Protein 4UMI (pdb70)

Nearest PDB structures (foldseek):
  4umi-assembly1_A  TM=1.009E+00  e=4.472E-21  Snake adenovirus 1
  4d0v-assembly2_D  TM=9.659E-01  e=1.041E-19  Snake adenovirus 1
  4d0u-assembly1_A  TM=9.902E-01  e=1.435E-18  Snake adenovirus 1
  4d1g-assembly4_C  TM=1.005E+00  e=5.328E-18  Snake adenovirus 1

Organism: Snake adenovirus serotype 1 (NCBI:txid189830)

Sequence (114 aa):
PLPSPPSKTSLDIAEELQNDKGVSFAFQAREEELGAFTKRTLFAYSGDGLTGPFKAPASAELSSSFLTAHPKGRWLIAFPLGTGIVSVVDEGILTLEISRSLPEVGSGSSFYLTEK

InterPro domains:
  IPR000931 Adenovirus fibre protein [PR00307] (8-18)
  IPR000931 Adenovirus fibre protein [PR00307] (20-32)
  IPR000931 Adenovirus fibre protein [PR00307] (136-150)
  IPR000931 Adenovirus fibre protein [PR00307] (186-196)
  IPR009013 Attachment protein shaft domain superfamily [SSF51225] (42-122)
  IPR054026 Atadenovirus fibre, head domain [PF22183] (243-339)

Structure (mmCIF, N/CA/C/O backbone):
data_4UMI
#
_entry.id   4UMI
#
_cell.length_a   121.520
_cell.length_b   121.520
_cell.length_c   121.520
_cell.angle_alpha   90.00
_cell.angle_beta   90.00
_cell.angle_gamma   90.00
#
_symmetry.space_group_name_H-M   'F 2 3'
#
loop_
_entity.id
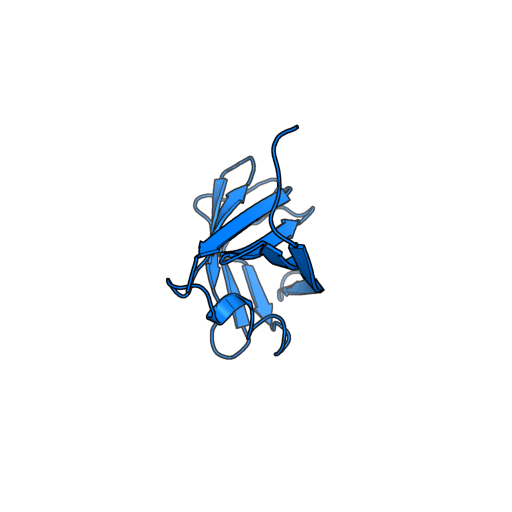_entity.type
_entity.pdbx_description
1 polymer 'FIBER PROTEIN'
2 water water
#
loop_
_atom_site.group_PDB
_atom_site.id
_atom_site.type_symbol
_atom_site.label_atom_id
_atom_site.label_alt_id
_atom_site.label_comp_id
_atom_site.label_asym_id
_atom_site.label_entity_id
_atom_site.label_seq_id
_atom_site.pdbx_PDB_ins_code
_atom_site.Cartn_x
_atom_site.Cartn_y
_atom_site.Cartn_z
_atom_site.occupancy
_atom_site.B_iso_or_equiv
_atom_site.auth_seq_id
_atom_site.auth_comp_id
_atom_site.auth_asym_id
_atom_site.auth_atom_id
_atom_site.pdbx_PDB_model_num
ATOM 1 N N . PRO A 1 95 ? -12.892 70.062 -14.629 1.00 50.07 232 PRO A N 1
ATOM 2 C CA . PRO A 1 95 ? -14.052 70.915 -14.885 1.00 51.14 232 PRO A CA 1
ATOM 3 C C . PRO A 1 95 ? -15.409 70.339 -14.427 1.00 47.26 232 PRO A C 1
ATOM 4 O O . PRO A 1 95 ? -16.311 71.111 -14.080 1.00 50.53 232 PRO A O 1
ATOM 8 N N . LEU A 1 96 ? -15.561 69.012 -14.451 1.00 41.10 233 LEU A N 1
ATOM 9 C CA . LEU A 1 96 ? -16.686 68.330 -13.806 1.00 32.93 233 LEU A CA 1
ATOM 10 C C . LEU A 1 96 ? -16.217 67.833 -12.440 1.00 28.08 233 LEU A C 1
ATOM 11 O O . LEU A 1 96 ? -15.252 67.075 -12.354 1.00 31.14 233 LEU A O 1
ATOM 16 N N . PRO A 1 97 ? -16.908 68.250 -11.370 1.00 27.41 234 PRO A N 1
ATOM 17 C CA . PRO A 1 97 ? -16.520 67.911 -10.010 1.00 23.57 234 PRO A CA 1
ATOM 18 C C . PRO A 1 97 ? -16.939 66.502 -9.581 1.00 20.90 234 PRO A C 1
ATOM 19 O O . PRO A 1 97 ? -17.934 65.940 -10.099 1.00 23.37 234 PRO A O 1
ATOM 23 N N . SER A 1 98 ? -16.193 65.950 -8.618 1.00 19.67 235 SER A N 1
ATOM 24 C CA . SER A 1 98 ? -16.481 64.648 -8.046 1.00 18.65 235 SER A CA 1
ATOM 25 C C . SER A 1 98 ? -16.635 64.769 -6.549 1.00 19.66 235 SER A C 1
ATOM 26 O O . SER A 1 98 ? -15.953 65.554 -5.897 1.00 19.31 235 SER A O 1
ATOM 29 N N . PRO A 1 99 ? -17.489 63.928 -5.966 1.00 18.24 236 PRO A N 1
ATOM 30 C CA . PRO A 1 99 ? -17.501 63.777 -4.520 1.00 18.98 236 PRO A CA 1
ATOM 31 C C . PRO A 1 99 ? -16.252 63.036 -4.067 1.00 18.82 236 PRO A C 1
ATOM 32 O O . PRO A 1 99 ? -15.495 62.478 -4.880 1.00 18.70 236 PRO A O 1
ATOM 36 N N . PRO A 1 100 ? -16.001 62.995 -2.753 1.00 17.85 237 PRO A N 1
ATOM 37 C CA . PRO A 1 100 ? -14.869 62.228 -2.289 1.00 18.41 237 PRO A CA 1
ATOM 38 C C . PRO A 1 100 ? -15.122 60.726 -2.500 1.00 17.19 237 PRO A C 1
ATOM 39 O O . PRO A 1 100 ? -16.287 60.273 -2.500 1.00 17.05 237 PRO A O 1
ATOM 43 N N . SER A 1 101 ? -14.063 59.926 -2.635 1.00 16.93 238 SER A N 1
ATOM 44 C CA . SER A 1 101 ? -14.197 58.485 -2.820 1.00 17.36 238 SER A CA 1
ATOM 45 C C . SER A 1 101 ? -13.063 57.777 -2.117 1.00 17.48 238 SER A C 1
ATOM 46 O O . SER A 1 101 ? -11.991 58.361 -1.913 1.00 18.87 238 SER A O 1
ATOM 49 N N . LYS A 1 102 ? -13.281 56.511 -1.787 1.00 16.55 239 LYS A N 1
ATOM 50 C CA . LYS A 1 102 ? -12.217 55.675 -1.296 1.00 17.40 239 LYS A CA 1
ATOM 51 C C . LYS A 1 102 ? -12.578 54.231 -1.526 1.00 18.37 239 LYS A C 1
ATOM 52 O O . LYS A 1 102 ? -13.759 53.877 -1.710 1.00 16.99 239 LYS A O 1
ATOM 58 N N . THR A 1 103 ? -11.567 53.375 -1.510 1.00 18.52 240 THR A N 1
ATOM 59 C CA . THR A 1 103 ? -11.753 51.923 -1.463 1.00 17.32 240 THR A CA 1
ATOM 60 C C . THR A 1 103 ? -11.745 51.466 -0.026 1.00 18.57 240 THR A C 1
ATOM 61 O O . THR A 1 103 ? -10.743 51.659 0.664 1.00 21.99 240 THR A O 1
ATOM 65 N N . SER A 1 104 ? -12.875 50.964 0.465 1.00 18.40 241 SER A N 1
ATOM 66 C CA . SER A 1 104 ? -13.038 50.607 1.863 1.00 19.18 241 SER A CA 1
ATOM 67 C C . SER A 1 104 ? -12.819 49.122 2.129 1.00 19.65 241 SER A C 1
ATOM 68 O O . SER A 1 104 ? -12.653 48.714 3.267 1.00 20.88 241 SER A O 1
ATOM 71 N N . LEU A 1 105 ? -12.763 48.308 1.075 1.00 18.92 242 LEU A N 1
ATOM 72 C CA . LEU A 1 105 ? -12.476 46.874 1.181 1.00 18.45 242 LEU A CA 1
ATOM 73 C C . LEU A 1 105 ? -11.874 46.396 -0.125 1.00 17.57 242 LEU A C 1
ATOM 74 O O . LEU A 1 105 ? -12.367 46.731 -1.177 1.00 16.74 242 LEU A O 1
ATOM 79 N N . ASP A 1 106 ? -10.837 45.566 -0.041 1.00 17.65 243 ASP A N 1
ATOM 80 C CA . ASP A 1 106 ? -10.328 44.882 -1.217 1.00 16.52 243 ASP A CA 1
ATOM 81 C C . ASP A 1 106 ? -9.626 43.623 -0.777 1.00 17.17 243 ASP A C 1
ATOM 82 O O . ASP A 1 106 ? -8.541 43.712 -0.219 1.00 19.76 243 ASP A O 1
ATOM 87 N N . ILE A 1 107 ? -10.291 42.469 -0.950 1.00 16.06 244 ILE A N 1
ATOM 88 C CA . ILE A 1 107 ? -9.782 41.183 -0.474 1.00 16.12 244 ILE A CA 1
ATOM 89 C C . ILE A 1 107 ? -9.893 40.151 -1.596 1.00 16.44 244 ILE A C 1
ATOM 90 O O . ILE A 1 107 ? -10.696 40.291 -2.498 1.00 15.31 244 ILE A O 1
ATOM 95 N N . ALA A 1 108 ? -9.112 39.098 -1.542 1.00 17.05 245 ALA A N 1
ATOM 96 C CA . ALA A 1 108 ? -9.175 38.011 -2.482 1.00 16.25 245 ALA A CA 1
ATOM 97 C C . ALA A 1 108 ? -8.972 36.704 -1.776 1.00 16.65 245 ALA A C 1
ATOM 98 O O . ALA A 1 108 ? -8.320 36.641 -0.725 1.00 18.29 245 ALA A O 1
ATOM 100 N N . GLU A 1 109 ? -9.497 35.627 -2.361 1.00 16.70 246 GLU A N 1
ATOM 101 C CA . GLU A 1 109 ? -9.475 34.318 -1.711 1.00 17.54 246 GLU A CA 1
ATOM 102 C C . GLU A 1 109 ? -9.543 33.248 -2.794 1.00 16.12 246 GLU A C 1
ATOM 103 O O . GLU A 1 109 ? -10.255 33.420 -3.792 1.00 16.79 246 GLU A O 1
ATOM 109 N N . GLU A 1 110 ? -8.879 32.123 -2.576 1.00 16.47 247 GLU A N 1
ATOM 110 C CA . GLU A 1 110 ? -8.905 30.989 -3.482 1.00 16.56 247 GLU A CA 1
ATOM 111 C C . GLU A 1 110 ? -9.773 29.914 -2.859 1.00 17.07 247 GLU A C 1
ATOM 112 O O . GLU A 1 110 ? -9.597 29.599 -1.683 1.00 20.76 247 GLU A O 1
ATOM 118 N N . LEU A 1 111 ? -10.723 29.396 -3.633 1.00 16.57 248 LEU A N 1
ATOM 119 C CA . LEU A 1 111 ? -11.621 28.317 -3.214 1.00 18.17 248 LEU A CA 1
ATOM 120 C C . LEU A 1 111 ? -11.418 27.111 -4.107 1.00 17.39 248 LEU A C 1
ATOM 121 O O . LEU A 1 111 ? -11.122 27.231 -5.279 1.00 18.05 248 LEU A O 1
ATOM 126 N N . GLN A 1 112 ? -11.570 25.931 -3.524 1.00 20.45 249 GLN A N 1
ATOM 127 C CA . GLN A 1 112 ? -11.396 24.718 -4.286 1.00 21.08 249 GLN A CA 1
ATOM 128 C C . GLN A 1 112 ? -12.469 23.725 -3.860 1.00 21.25 249 GLN A C 1
ATOM 129 O O . GLN A 1 112 ? -12.800 23.606 -2.669 1.00 23.86 249 GLN A O 1
ATOM 135 N N . ASN A 1 113 ? -13.057 23.042 -4.836 1.00 22.47 250 ASN A N 1
ATOM 136 C CA . ASN A 1 113 ? -14.093 22.043 -4.529 1.00 27.07 250 ASN A CA 1
ATOM 137 C C . ASN A 1 113 ? -13.450 20.675 -4.354 1.00 27.28 250 ASN A C 1
ATOM 138 O O . ASN A 1 113 ? -12.229 20.517 -4.459 1.00 27.42 250 ASN A O 1
ATOM 143 N N . ASP A 1 114 ? -14.288 19.682 -4.074 1.00 29.38 251 ASP A N 1
ATOM 144 C CA . ASP A 1 114 ? -13.766 18.341 -3.817 1.00 38.00 251 ASP A CA 1
ATOM 145 C C . ASP A 1 114 ? -13.125 17.690 -5.053 1.00 36.09 251 ASP A C 1
ATOM 146 O O . ASP A 1 114 ? -12.367 16.715 -4.916 1.00 52.44 251 ASP A O 1
ATOM 151 N N . LYS A 1 115 ? -13.471 18.170 -6.244 1.00 32.35 252 LYS A N 1
ATOM 152 C CA . LYS A 1 115 ? -12.936 17.629 -7.497 1.00 33.15 252 LYS A CA 1
ATOM 153 C C . LYS A 1 115 ? -11.683 18.323 -8.033 1.00 35.41 252 LYS A C 1
ATOM 154 O O . LYS A 1 115 ? -11.210 17.978 -9.120 1.00 39.83 252 LYS A O 1
ATOM 160 N N . GLY A 1 116 ? -11.158 19.308 -7.302 1.00 30.56 253 GLY A N 1
ATOM 161 C CA . GLY A 1 116 ? -9.929 19.981 -7.705 1.00 32.97 253 GLY A CA 1
ATOM 162 C C . GLY A 1 116 ? -10.106 21.205 -8.586 1.00 27.48 253 GLY A C 1
ATOM 163 O O . GLY A 1 116 ? -9.113 21.807 -9.012 1.00 32.68 253 GLY A O 1
ATOM 164 N N . VAL A 1 117 ? -11.345 21.583 -8.878 1.00 22.28 254 VAL A N 1
ATOM 165 C CA . VAL A 1 117 ? -11.584 22.859 -9.574 1.00 19.95 254 VAL A CA 1
ATOM 166 C C . VAL A 1 117 ?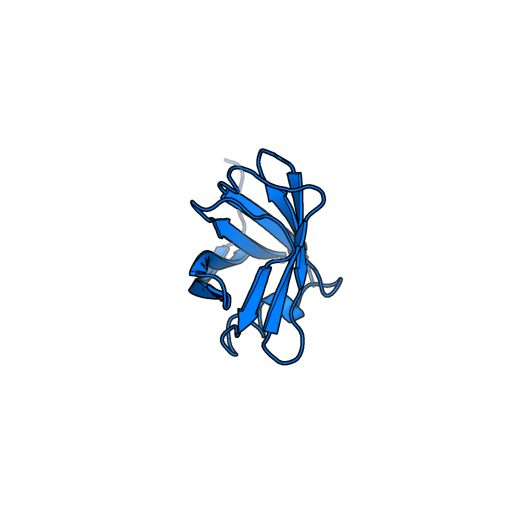 -11.282 23.969 -8.595 1.00 18.15 254 VAL A C 1
ATOM 167 O O . VAL A 1 117 ? -11.670 23.879 -7.452 1.00 18.92 254 VAL A O 1
ATOM 171 N N . SER A 1 118 ? -10.645 25.028 -9.068 1.00 17.80 255 SER A N 1
ATOM 172 C CA . SER A 1 118 ? -10.302 26.146 -8.222 1.00 18.19 255 SER A CA 1
ATOM 173 C C . SER A 1 118 ? -10.753 27.456 -8.826 1.00 17.90 255 SER A C 1
ATOM 174 O O . SER A 1 118 ? -10.657 27.643 -10.048 1.00 18.50 255 SER A O 1
ATOM 179 N N . PHE A 1 119 ? -11.252 28.324 -7.956 1.00 15.67 256 PHE A N 1
ATOM 180 C CA . PHE A 1 119 ? -11.646 29.682 -8.287 1.00 14.71 256 PHE A CA 1
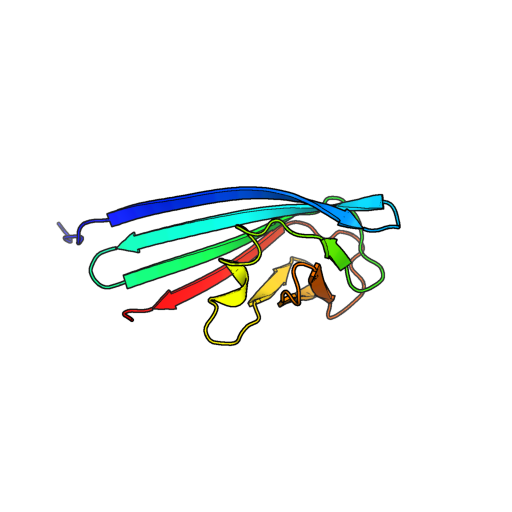ATOM 181 C C . PHE A 1 119 ? -10.877 30.679 -7.448 1.00 15.09 256 PHE A C 1
ATOM 182 O O . PHE A 1 119 ? -10.581 30.399 -6.295 1.00 16.86 256 PHE A O 1
ATOM 190 N N . ALA A 1 120 ? -10.600 31.856 -8.002 1.00 14.33 257 ALA A N 1
ATOM 191 C CA . ALA A 1 120 ? -10.205 33.003 -7.217 1.00 13.62 257 ALA A CA 1
ATOM 192 C C . ALA A 1 120 ? -11.325 33.994 -7.271 1.00 12.97 257 ALA A C 1
ATOM 193 O O . ALA A 1 120 ? -11.899 34.283 -8.340 1.00 14.29 257 ALA A O 1
ATOM 195 N N . PHE A 1 121 ? -11.683 34.499 -6.105 1.00 13.42 258 PHE A N 1
ATOM 196 C CA . PHE A 1 121 ? -12.682 35.542 -5.952 1.00 14.22 258 PHE A CA 1
ATOM 197 C C . PHE A 1 121 ? -12.006 36.781 -5.358 1.00 13.88 258 PHE A C 1
ATOM 198 O O . PHE A 1 121 ? -11.174 36.662 -4.466 1.00 16.32 258 PHE A O 1
ATOM 206 N N . GLN A 1 122 ? -12.413 37.960 -5.798 1.00 13.71 259 GLN A N 1
ATOM 207 C CA . GLN A 1 122 ? -12.016 39.231 -5.212 1.00 12.93 259 GLN A CA 1
ATOM 208 C C . GLN A 1 122 ? -13.265 39.985 -4.836 1.00 12.62 259 GLN A C 1
ATOM 209 O O . GLN A 1 122 ? -14.204 40.088 -5.632 1.00 13.60 259 GLN A O 1
ATOM 215 N N . ALA A 1 123 ? -13.269 40.545 -3.630 1.00 13.03 260 ALA A N 1
ATOM 216 C CA . ALA A 1 123 ? -14.378 41.343 -3.144 1.00 13.39 260 ALA A CA 1
ATOM 217 C C . ALA A 1 123 ? -13.885 42.763 -2.884 1.00 13.11 260 ALA A C 1
ATOM 218 O O . ALA A 1 123 ? -12.946 42.962 -2.114 1.00 14.93 260 ALA A O 1
ATOM 220 N N . ARG A 1 124 ? -14.517 43.735 -3.524 1.00 13.63 261 ARG A N 1
ATOM 221 C CA . ARG A 1 124 ? -14.112 45.122 -3.446 1.00 14.92 261 ARG A CA 1
ATOM 222 C C . ARG A 1 124 ? -15.287 45.984 -3.051 1.00 15.02 261 ARG A C 1
ATOM 223 O O . ARG A 1 124 ? -16.389 45.764 -3.522 1.00 16.66 261 ARG A O 1
ATOM 231 N N . GLU A 1 125 ? -15.057 46.960 -2.168 1.00 15.60 262 GLU A N 1
ATOM 232 C CA . GLU A 1 125 ? -16.050 47.974 -1.855 1.00 15.77 262 GLU A CA 1
ATOM 233 C C . GLU A 1 125 ? -15.439 49.334 -2.134 1.00 16.00 262 GLU A C 1
ATOM 234 O O . GLU A 1 125 ? -14.347 49.675 -1.661 1.00 17.59 262 GLU A O 1
ATOM 240 N N . GLU A 1 126 ? -16.183 50.137 -2.904 1.00 15.85 263 GLU A N 1
ATOM 241 C CA . GLU A 1 126 ? -15.832 51.545 -3.159 1.00 16.85 263 GLU A CA 1
ATOM 242 C C . GLU A 1 126 ? -16.933 52.393 -2.534 1.00 16.46 263 GLU A C 1
ATOM 243 O O . GLU A 1 126 ? -18.114 52.046 -2.625 1.00 17.99 263 GLU A O 1
ATOM 249 N N . GLU A 1 127 ? -16.571 53.500 -1.914 1.00 16.02 264 GLU A N 1
ATOM 250 C CA . GLU A 1 127 ? -17.530 54.472 -1.468 1.00 16.50 264 GLU A CA 1
ATOM 251 C C . GLU A 1 127 ? -17.291 55.723 -2.268 1.00 17.44 264 GLU A C 1
ATOM 252 O O . GLU A 1 127 ? -16.150 56.157 -2.416 1.00 17.86 264 GLU A O 1
ATOM 258 N N . LEU A 1 128 ? -18.341 56.353 -2.776 1.00 16.12 265 LEU A N 1
ATOM 259 C CA . LEU A 1 128 ? -18.167 57.610 -3.540 1.00 16.54 265 LEU A CA 1
ATOM 260 C C . LEU A 1 128 ? -19.366 58.467 -3.216 1.00 16.88 265 LEU A C 1
ATOM 261 O O . LEU A 1 128 ? -20.527 58.110 -3.533 1.00 16.43 265 LEU A O 1
ATOM 266 N N . GLY A 1 129 ? -19.132 59.595 -2.569 1.00 17.05 266 GLY A N 1
ATOM 267 C CA . GLY A 1 129 ? -20.240 60.421 -2.165 1.00 17.10 266 GLY A CA 1
ATOM 268 C C . GLY A 1 129 ? -21.221 59.660 -1.317 1.00 17.27 266 GLY A C 1
ATOM 269 O O . GLY A 1 129 ? -20.837 59.026 -0.334 1.00 17.33 266 GLY A O 1
ATOM 270 N N . ALA A 1 130 ? -22.488 59.742 -1.695 1.00 17.23 267 ALA A N 1
ATOM 271 C CA . ALA A 1 130 ? -23.563 59.054 -1.015 1.00 17.48 267 ALA A CA 1
ATOM 272 C C . ALA A 1 130 ? -23.588 57.538 -1.285 1.00 16.87 267 ALA A C 1
ATOM 273 O O . ALA A 1 130 ? -24.361 56.821 -0.645 1.00 19.23 267 ALA A O 1
ATOM 275 N N . PHE A 1 131 ? -22.833 57.061 -2.266 1.00 15.93 268 PHE A N 1
ATOM 276 C CA . PHE A 1 131 ? -22.985 55.718 -2.808 1.00 15.27 268 PHE A CA 1
ATOM 277 C C . PHE A 1 131 ? -21.949 54.758 -2.298 1.00 16.14 268 PHE A C 1
ATOM 278 O O . PHE A 1 131 ? -20.795 55.119 -2.036 1.00 16.31 268 PHE A O 1
ATOM 286 N N . THR A 1 132 ? -22.355 53.490 -2.274 1.00 16.05 269 THR A N 1
ATOM 287 C CA . THR A 1 132 ? -21.442 52.391 -2.060 1.00 16.10 269 THR A CA 1
ATOM 288 C C . THR A 1 132 ? -21.592 51.420 -3.203 1.00 15.31 269 THR A C 1
ATOM 289 O O . THR A 1 132 ? -22.708 51.085 -3.627 1.00 16.02 269 THR A O 1
ATOM 293 N N . LYS A 1 133 ? -20.466 50.957 -3.740 1.00 14.37 270 LYS A N 1
ATOM 294 C CA . LYS A 1 133 ? -20.437 49.948 -4.791 1.00 13.57 270 LYS A CA 1
ATOM 295 C C . LYS A 1 133 ? -19.699 48.741 -4.246 1.00 13.26 270 LYS A C 1
ATOM 296 O O . LYS A 1 133 ? -18.580 48.861 -3.767 1.00 16.32 270 LYS A O 1
ATOM 302 N N . ARG A 1 134 ? -20.301 47.573 -4.310 1.00 12.63 271 ARG A N 1
ATOM 303 C CA . ARG A 1 134 ? -19.664 46.318 -3.922 1.00 12.82 271 ARG A CA 1
ATOM 304 C C . ARG A 1 134 ? -19.544 45.446 -5.154 1.00 12.62 271 ARG A C 1
ATOM 305 O O . ARG A 1 134 ? -20.559 45.168 -5.799 1.00 13.15 271 ARG A O 1
ATOM 313 N N . THR A 1 135 ? -18.329 45.055 -5.485 1.00 12.26 272 THR A N 1
ATOM 314 C CA . THR A 1 135 ? -18.045 44.245 -6.671 1.00 11.78 272 THR A CA 1
ATOM 315 C C . THR A 1 135 ? -17.413 42.915 -6.301 1.00 11.64 272 THR A C 1
ATOM 316 O O . THR A 1 135 ? -16.452 42.862 -5.531 1.00 12.72 272 THR A O 1
ATOM 320 N N . LEU A 1 136 ? -17.974 41.849 -6.865 1.00 12.39 273 LEU A N 1
ATOM 321 C CA . LEU A 1 136 ? -17.397 40.518 -6.810 1.00 11.75 273 LEU A CA 1
ATOM 322 C C . LEU A 1 136 ? -16.725 40.208 -8.162 1.00 11.64 273 LEU A C 1
ATOM 323 O O . LEU A 1 136 ? -17.412 40.254 -9.181 1.00 13.04 273 LEU A O 1
ATOM 328 N N . PHE A 1 137 ? -15.451 39.875 -8.151 1.00 11.74 274 PHE A N 1
ATOM 329 C CA . PHE A 1 137 ? -14.733 39.430 -9.313 1.00 11.68 274 PHE A CA 1
ATOM 330 C C . PHE A 1 137 ? -14.484 37.936 -9.137 1.00 12.33 274 PHE A C 1
ATOM 331 O O . PHE A 1 137 ? -14.175 37.474 -8.046 1.00 13.15 274 PHE A O 1
ATOM 339 N N . ALA A 1 138 ? -14.665 37.193 -10.228 1.00 11.38 275 ALA A N 1
ATOM 340 C CA . ALA A 1 138 ? -14.459 35.745 -10.182 1.00 11.84 275 ALA A CA 1
ATOM 341 C C . ALA A 1 138 ? -13.631 35.279 -11.375 1.00 11.82 275 ALA A C 1
ATOM 342 O O . ALA A 1 138 ? -13.862 35.743 -12.495 1.00 11.86 275 ALA A O 1
ATOM 344 N N . TYR A 1 139 ? -12.707 34.357 -11.145 1.00 12.62 276 TYR A N 1
ATOM 345 C CA . TYR A 1 139 ? -11.886 33.795 -12.215 1.00 12.68 276 TYR A CA 1
ATOM 346 C C . TYR A 1 139 ? -11.616 32.331 -11.959 1.00 12.96 276 TYR A C 1
ATOM 347 O O . TYR A 1 139 ? -11.334 31.934 -10.830 1.00 13.39 276 TYR A O 1
ATOM 356 N N . SER A 1 140 ? -11.714 31.503 -13.008 1.00 12.30 277 SER A N 1
ATOM 357 C CA . SER A 1 140 ? -11.141 30.169 -12.926 1.00 13.39 277 SER A CA 1
ATOM 358 C C . SER A 1 140 ? -10.520 29.844 -14.284 1.00 14.42 277 SER A C 1
ATOM 359 O O . SER A 1 140 ? -11.133 30.113 -15.301 1.00 16.59 277 SER A O 1
ATOM 362 N N . GLY A 1 141 ? -9.407 29.125 -14.259 1.00 17.29 278 GLY A N 1
ATOM 363 C CA . GLY A 1 141 ? -8.831 28.596 -15.484 1.00 21.15 278 GLY A CA 1
ATOM 364 C C . GLY A 1 141 ? -9.511 27.301 -15.921 1.00 22.04 278 GLY A C 1
ATOM 365 O O . GLY A 1 141 ? -9.295 26.813 -17.023 1.00 28.13 278 GLY A O 1
ATOM 366 N N . ASP A 1 142 ? -10.210 26.685 -15.019 1.00 18.00 279 ASP A N 1
ATOM 367 C CA . ASP A 1 142 ? -10.821 25.397 -15.234 1.00 19.01 279 ASP A CA 1
ATOM 368 C C . ASP A 1 142 ? -12.099 25.494 -16.021 1.00 18.86 279 ASP A C 1
ATOM 369 O O . ASP A 1 142 ? -12.683 26.573 -16.195 1.00 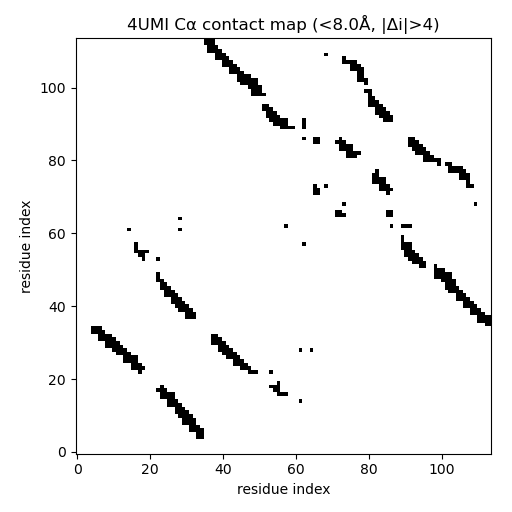22.04 279 ASP A O 1
ATOM 374 N N . GLY A 1 143 ? -12.499 24.377 -16.581 1.00 19.36 280 GLY A N 1
ATOM 375 C CA . GLY A 1 143 ? -13.863 24.214 -17.022 1.00 20.04 280 GLY A CA 1
ATOM 376 C C . GLY A 1 143 ? -14.720 23.847 -15.831 1.00 20.63 280 GLY A C 1
ATOM 377 O O . GLY A 1 143 ? -14.243 23.437 -14.757 1.00 23.85 280 GLY A O 1
ATOM 378 N N . LEU A 1 144 ? -16.002 24.012 -16.009 1.00 17.47 281 LEU A N 1
ATOM 379 C CA . LEU A 1 144 ? -16.910 23.699 -14.951 1.00 17.58 281 LEU A CA 1
ATOM 380 C C . LEU A 1 144 ? -18.042 22.922 -15.549 1.00 18.96 281 LEU A C 1
ATOM 381 O O . LEU A 1 144 ? -18.732 23.407 -16.458 1.00 21.38 281 LEU A O 1
ATOM 386 N N . THR A 1 145 ? -18.255 21.715 -15.001 1.00 18.99 282 THR A N 1
ATOM 387 C CA . THR A 1 145 ? -19.212 20.734 -15.508 1.00 21.87 282 THR A CA 1
ATOM 388 C C . THR A 1 145 ? -20.502 20.649 -14.636 1.00 20.68 282 THR A C 1
ATOM 389 O O . THR A 1 145 ? -21.384 19.783 -14.849 1.00 22.76 282 THR A O 1
ATOM 393 N N . GLY A 1 146 ? -20.599 21.490 -13.621 1.00 18.34 283 GLY A N 1
ATOM 394 C CA . GLY A 1 146 ? -21.748 21.518 -12.716 1.00 18.30 283 GLY A CA 1
ATOM 395 C C . GLY A 1 146 ? -21.491 22.633 -11.718 1.00 16.76 283 GLY A C 1
ATOM 396 O O . GLY A 1 146 ? -20.492 23.338 -11.796 1.00 17.73 283 GLY A O 1
ATOM 397 N N . PRO A 1 147 ? -22.399 22.829 -10.762 1.00 18.00 284 PRO A N 1
ATOM 398 C CA . PRO A 1 147 ? -22.226 23.914 -9.790 1.00 17.14 284 PRO A CA 1
ATOM 399 C C . PRO A 1 147 ? -20.926 23.768 -9.011 1.00 17.88 284 PRO A C 1
ATOM 400 O O . PRO A 1 147 ? -20.480 22.676 -8.704 1.00 19.04 284 PRO A O 1
ATOM 404 N N . PHE A 1 148 ? -20.313 24.902 -8.704 1.00 16.40 285 PHE A N 1
ATOM 405 C CA . PHE A 1 148 ? -19.106 24.947 -7.905 1.00 16.58 285 PHE A CA 1
ATOM 406 C C . PHE A 1 148 ? -19.474 25.266 -6.456 1.00 16.84 285 PHE A C 1
ATOM 407 O O . PHE A 1 148 ? -20.113 26.268 -6.201 1.00 17.32 285 PHE A O 1
ATOM 415 N N . LYS A 1 149 ? -19.089 24.386 -5.527 1.00 18.53 286 LYS A N 1
ATOM 416 C CA . LYS A 1 149 ? -19.373 24.557 -4.127 1.00 19.09 286 LYS A CA 1
ATOM 417 C C . LYS A 1 149 ? -18.098 24.411 -3.329 1.00 19.88 286 LYS A C 1
ATOM 418 O O . LYS A 1 149 ? -17.348 23.452 -3.503 1.00 21.77 286 LYS A O 1
ATOM 424 N N . ALA A 1 150 ? -17.862 25.362 -2.442 1.00 19.45 287 ALA A N 1
ATOM 425 C CA . ALA A 1 150 ? -16.663 25.312 -1.611 1.00 20.39 287 ALA A CA 1
ATOM 426 C C . ALA A 1 150 ? -16.800 26.234 -0.403 1.00 20.92 287 ALA A C 1
ATOM 427 O O . ALA A 1 150 ? -17.543 27.208 -0.431 1.00 21.30 287 ALA A O 1
ATOM 429 N N . PRO A 1 151 ? -16.127 25.873 0.697 1.00 22.91 288 PRO A N 1
ATOM 430 C CA . PRO A 1 151 ? -16.132 26.711 1.873 1.00 22.62 288 PRO A CA 1
ATOM 431 C C . PRO A 1 151 ? -15.491 28.054 1.625 1.00 22.84 288 PRO A C 1
ATOM 432 O O . PRO A 1 151 ? -14.459 28.127 0.954 1.00 23.42 288 PRO A O 1
ATOM 436 N N . ALA A 1 152 ? -16.129 29.101 2.134 1.00 22.59 289 ALA A N 1
ATOM 437 C CA . ALA A 1 152 ? -15.623 30.470 2.023 1.00 21.45 289 ALA A CA 1
ATOM 438 C C . ALA A 1 152 ? -15.317 30.999 3.415 1.00 22.27 289 ALA A C 1
ATOM 439 O O . ALA A 1 152 ? -15.946 30.595 4.392 1.00 23.78 289 ALA A O 1
ATOM 441 N N . SER A 1 153 ? -14.366 31.917 3.504 1.00 20.80 290 SER A N 1
ATOM 442 C CA . SER A 1 153 ? -14.068 32.575 4.781 1.00 21.23 290 SER A CA 1
ATOM 443 C C . SER A 1 153 ? -15.277 33.312 5.358 1.00 22.21 290 SER A C 1
ATOM 444 O O . SER A 1 153 ? -16.225 33.650 4.644 1.00 21.03 290 SER A O 1
ATOM 447 N N . ALA A 1 154 ? -15.243 33.589 6.661 1.00 21.49 291 ALA A N 1
ATOM 448 C CA . ALA A 1 154 ? -16.276 34.397 7.264 1.00 21.30 291 ALA A CA 1
ATOM 449 C C . ALA A 1 154 ? -16.352 35.763 6.617 1.00 20.85 291 ALA A C 1
ATOM 450 O O . ALA A 1 154 ? -17.428 36.314 6.445 1.00 21.61 291 ALA A O 1
ATOM 452 N N . GLU A 1 155 ? -15.196 36.338 6.286 1.00 20.44 292 GLU A N 1
ATOM 453 C CA . GLU A 1 155 ? -15.180 37.680 5.710 1.00 19.75 292 GLU A CA 1
ATOM 454 C C . GLU A 1 155 ? -15.818 37.696 4.331 1.00 18.60 292 GLU A C 1
ATOM 455 O O . GLU A 1 155 ? -16.655 38.558 4.050 1.00 19.73 292 GLU A O 1
ATOM 461 N N . LEU A 1 156 ? -15.440 36.740 3.481 1.00 18.46 293 LEU A N 1
ATOM 462 C CA . LEU A 1 156 ? -16.059 36.676 2.148 1.00 18.42 293 LEU A CA 1
ATOM 463 C C . LEU A 1 156 ? -17.553 36.371 2.245 1.00 19.07 293 LEU A C 1
ATOM 464 O O . LEU A 1 156 ? -18.369 36.960 1.519 1.00 18.78 293 LEU A O 1
ATOM 469 N N . SER A 1 157 ? -17.908 35.494 3.187 1.00 19.04 294 SER A N 1
ATOM 470 C CA . SER A 1 157 ? -19.282 35.129 3.382 1.00 19.37 294 SER A CA 1
ATOM 471 C C . SER A 1 157 ? -20.094 36.354 3.785 1.00 18.93 294 SER A C 1
ATOM 472 O O . SER A 1 157 ? -21.188 36.554 3.280 1.00 20.03 294 SER A O 1
ATOM 475 N N . SER A 1 158 ? -19.559 37.184 4.698 1.00 20.91 295 SER A N 1
ATOM 476 C CA A SER A 1 158 ? -20.206 38.423 5.110 0.50 23.12 295 SER A CA 1
ATOM 477 C CA B SER A 1 158 ? -20.207 38.419 5.110 0.50 23.57 295 SER A CA 1
ATOM 478 C C . SER A 1 158 ? -20.448 39.342 3.913 1.00 20.24 295 SER A C 1
ATOM 479 O O . SER A 1 158 ? -21.529 39.886 3.735 1.00 21.37 295 SER A O 1
ATOM 484 N N . PHE A 1 159 ? -19.421 39.523 3.089 1.00 19.46 296 PHE A N 1
ATOM 485 C CA . PHE A 1 159 ? -19.540 40.403 1.920 1.00 17.93 296 PHE A CA 1
ATOM 486 C C . PHE A 1 159 ? -20.650 39.87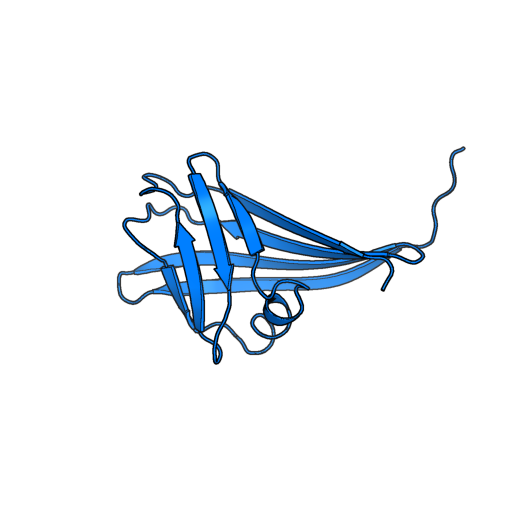7 0.985 1.00 17.83 296 PHE A C 1
ATOM 487 O O . PHE A 1 159 ? -21.475 40.635 0.506 1.00 19.07 296 PHE A O 1
ATOM 495 N N . LEU A 1 160 ? -20.649 38.575 0.719 1.00 17.78 297 LEU A N 1
ATOM 496 C CA . LEU A 1 160 ? -21.594 37.994 -0.231 1.00 18.21 297 LEU A CA 1
ATOM 497 C C . LEU A 1 160 ? -23.043 38.060 0.268 1.00 20.02 297 LEU A C 1
ATOM 498 O O . LEU A 1 160 ? -23.985 38.277 -0.515 1.00 20.53 297 LEU A O 1
ATOM 503 N N . THR A 1 161 ? -23.250 37.911 1.582 1.00 20.53 298 THR A N 1
ATOM 504 C CA . THR A 1 161 ? -24.593 37.852 2.137 1.00 22.21 298 THR A CA 1
ATOM 505 C C . THR A 1 161 ? -25.219 39.240 2.153 1.00 22.51 298 THR A C 1
ATOM 506 O O . THR A 1 161 ? -26.440 39.378 2.203 1.00 28.39 298 THR A O 1
ATOM 510 N N . ALA A 1 162 ? -24.395 40.279 2.092 1.00 22.83 299 ALA A N 1
ATOM 511 C CA . ALA A 1 162 ? -24.904 41.655 2.128 1.00 27.23 299 ALA A CA 1
ATOM 512 C C . ALA A 1 162 ? -25.728 42.088 0.894 1.00 26.42 299 ALA A C 1
ATOM 513 O O . ALA A 1 162 ? -26.468 43.074 0.930 1.00 27.90 299 ALA A O 1
ATOM 515 N N . HIS A 1 163 ? -25.643 41.344 -0.197 1.00 24.21 300 HIS A N 1
ATOM 516 C CA . HIS A 1 163 ? -26.281 41.762 -1.427 1.00 21.95 300 HIS A CA 1
ATOM 517 C C . HIS A 1 163 ? -27.765 41.831 -1.198 1.00 18.24 300 HIS A C 1
ATOM 518 O O . HIS A 1 163 ? -28.315 40.961 -0.570 1.00 20.40 300 HIS A O 1
ATOM 525 N N . PRO A 1 164 ? -28.424 42.848 -1.763 1.00 20.92 301 PRO A N 1
ATOM 526 C CA . PRO A 1 164 ? -29.845 43.040 -1.468 1.00 25.72 301 PRO A CA 1
ATOM 527 C C . PRO A 1 164 ? -30.706 41.864 -1.896 1.00 27.18 301 PRO A C 1
ATOM 528 O O . PRO A 1 164 ? -31.827 41.727 -1.415 1.00 30.22 301 PRO A O 1
ATOM 532 N N . LYS A 1 165 ? -30.229 41.008 -2.787 1.00 24.26 302 LYS A N 1
ATOM 533 C CA . LYS A 1 165 ? -31.007 39.845 -3.231 1.00 27.09 302 LYS A CA 1
ATOM 534 C C . LYS A 1 165 ? -30.497 38.537 -2.629 1.00 27.35 302 LYS A C 1
ATOM 535 O O . LYS A 1 165 ? -31.084 37.494 -2.842 1.00 29.97 302 LYS A O 1
ATOM 541 N N . GLY A 1 166 ? -29.422 38.607 -1.849 1.00 23.86 303 GLY A N 1
ATOM 542 C CA . GLY A 1 166 ? -28.767 37.448 -1.296 1.00 25.08 303 GLY A CA 1
ATOM 543 C C . GLY A 1 166 ? -28.101 36.549 -2.322 1.00 22.52 303 GLY A C 1
ATOM 544 O O . GLY A 1 166 ? -27.763 35.421 -2.019 1.00 26.95 303 GLY A O 1
ATOM 545 N N . ARG A 1 167 ? -27.898 37.066 -3.536 1.00 21.02 304 ARG A N 1
ATOM 546 C CA . ARG A 1 167 ? -27.233 36.316 -4.596 1.00 19.05 304 ARG A CA 1
ATOM 547 C C . ARG A 1 167 ? -26.780 37.278 -5.700 1.00 17.18 304 ARG A C 1
ATOM 548 O O . ARG A 1 167 ? -27.335 38.376 -5.894 1.00 19.82 304 ARG A O 1
ATOM 556 N N . TRP A 1 168 ? -25.726 36.858 -6.393 1.00 15.29 305 TRP A N 1
ATOM 557 C CA . TRP A 1 168 ? -24.991 37.687 -7.348 1.00 15.96 305 TRP A CA 1
ATOM 558 C C . TRP A 1 168 ? -25.079 37.047 -8.727 1.00 14.28 305 TRP A C 1
ATOM 559 O O . TRP A 1 168 ? -24.471 36.027 -8.997 1.00 16.57 305 TRP A O 1
ATOM 570 N N . LEU A 1 169 ? -25.774 37.727 -9.609 1.00 15.21 306 LEU A N 1
ATOM 571 C CA . LEU A 1 169 ? -25.875 37.341 -10.994 1.00 15.40 306 LEU A CA 1
ATOM 572 C C . LEU A 1 169 ? -24.616 37.781 -11.687 1.00 13.85 306 LEU A C 1
ATOM 573 O O . LEU A 1 169 ? -24.220 38.938 -11.568 1.00 14.99 306 LEU A O 1
ATOM 578 N N . ILE A 1 170 ? -23.923 36.879 -12.368 1.00 14.52 307 ILE A N 1
ATOM 579 C CA . ILE A 1 170 ? -22.624 37.143 -12.922 1.00 13.84 307 ILE A CA 1
ATOM 580 C C . ILE A 1 170 ? -22.483 36.613 -14.326 1.00 14.17 307 ILE A C 1
ATOM 581 O O . ILE A 1 170 ? -22.821 35.472 -14.607 1.00 16.84 307 ILE A O 1
ATOM 586 N N . ALA A 1 171 ? -21.996 37.429 -15.243 1.00 12.96 308 ALA A N 1
ATOM 587 C CA . ALA A 1 171 ? -21.725 37.040 -16.601 1.00 13.50 308 ALA A CA 1
ATOM 588 C C . ALA A 1 171 ? -20.281 36.617 -16.788 1.00 13.18 308 ALA A C 1
ATOM 589 O O . ALA A 1 171 ? -19.364 37.343 -16.466 1.00 15.61 308 ALA A O 1
ATOM 591 N N . PHE A 1 172 ? -20.086 35.434 -17.359 1.00 12.65 309 PHE A N 1
ATOM 592 C CA . PHE A 1 172 ? -18.791 34.966 -17.837 1.00 12.21 309 PHE A CA 1
ATOM 593 C C . PHE A 1 172 ? -18.838 34.937 -19.373 1.00 12.43 309 PHE A C 1
ATOM 594 O O . PHE A 1 172 ? -19.923 35.053 -19.937 1.00 13.57 309 PHE A O 1
ATOM 602 N N . PRO A 1 173 ? -17.723 34.727 -20.040 1.00 12.26 310 PRO A N 1
ATOM 603 C CA . PRO A 1 173 ? -17.805 34.826 -21.497 1.00 13.70 310 PRO A CA 1
ATOM 604 C C . PRO A 1 173 ? -18.746 33.805 -22.128 1.00 13.54 310 PRO A C 1
ATOM 605 O O . PRO A 1 173 ? -19.456 34.128 -23.082 1.00 15.18 310 PRO A O 1
ATOM 609 N N . LEU A 1 174 ? -18.811 32.602 -21.583 1.00 12.48 311 LEU A N 1
ATOM 610 C CA . LEU A 1 174 ? -19.595 31.515 -22.198 1.00 13.71 311 LEU A CA 1
ATOM 611 C C . LEU A 1 174 ? -20.875 31.161 -21.484 1.00 13.69 311 LEU A C 1
ATOM 612 O O . LEU A 1 174 ? -21.600 30.257 -21.892 1.00 18.13 311 LEU A O 1
ATOM 617 N N . GLY A 1 175 ? -21.243 31.876 -20.452 1.00 12.93 312 GLY A N 1
ATOM 618 C CA . GLY A 1 175 ? -22.507 31.613 -19.776 1.00 14.05 312 GLY A CA 1
ATOM 619 C C . GLY A 1 175 ? -22.706 32.477 -18.563 1.00 12.94 312 GLY A C 1
ATOM 620 O O . GLY A 1 175 ? -21.885 33.325 -18.274 1.00 16.27 312 GLY A O 1
ATOM 621 N N . THR A 1 176 ? -23.779 32.247 -17.844 1.00 14.09 313 THR A N 1
ATOM 622 C CA . THR A 1 176 ? -24.190 33.079 -16.733 1.00 15.52 313 THR A CA 1
ATOM 623 C C . THR A 1 176 ? -24.108 32.228 -15.460 1.00 14.17 313 THR A C 1
ATOM 624 O O . THR A 1 176 ? -24.340 31.040 -15.475 1.00 16.42 313 THR A O 1
ATOM 628 N N . GLY A 1 177 ? -23.826 32.879 -14.356 1.00 14.57 314 GLY A N 1
ATOM 629 C CA . GLY A 1 177 ? -23.842 32.205 -13.075 1.00 17.04 314 GLY A CA 1
ATOM 630 C C . GLY A 1 177 ? -24.591 32.978 -12.019 1.00 14.53 314 GLY A C 1
ATOM 631 O O . GLY A 1 177 ? -24.929 34.171 -12.189 1.00 14.90 314 GLY A O 1
ATOM 632 N N . ILE A 1 178 ? -24.839 32.303 -10.917 1.00 14.74 315 ILE A N 1
ATOM 633 C CA . ILE A 1 178 ? -25.374 32.926 -9.731 1.00 15.81 315 ILE A CA 1
ATOM 634 C C . ILE A 1 178 ? -24.519 32.482 -8.563 1.00 14.98 315 ILE A C 1
ATOM 635 O O . ILE A 1 178 ? -24.370 31.291 -8.331 1.00 15.31 315 ILE A O 1
ATOM 640 N N . VAL A 1 179 ? -23.949 33.448 -7.834 1.00 14.76 316 VAL A N 1
ATOM 641 C CA . VAL A 1 179 ? -23.185 33.148 -6.653 1.00 14.73 316 VAL A CA 1
ATOM 642 C C . VAL A 1 179 ? -24.010 33.455 -5.402 1.00 15.56 316 VAL A C 1
ATOM 643 O O . VAL A 1 179 ? -24.639 34.502 -5.306 1.00 17.57 316 VAL A O 1
ATOM 647 N N . SER A 1 180 ? -23.999 32.526 -4.460 1.00 17.03 317 SER A N 1
ATOM 648 C CA . SER A 1 180 ? -24.657 32.748 -3.171 1.00 18.97 317 SER A CA 1
ATOM 649 C C . SER A 1 180 ? -23.845 32.012 -2.110 1.00 18.82 317 SER A C 1
ATOM 650 O O . SER A 1 180 ? -22.933 31.232 -2.406 1.00 19.01 317 SER A O 1
ATOM 653 N N . VAL A 1 181 ? -24.128 32.313 -0.849 1.00 21.62 318 VAL A N 1
ATOM 654 C CA A VAL A 1 181 ? -23.448 31.636 0.242 0.50 21.03 318 VAL A CA 1
ATOM 655 C CA B VAL A 1 181 ? -23.461 31.638 0.258 0.50 21.64 318 VAL A CA 1
ATOM 656 C C . VAL A 1 181 ? -24.488 31.197 1.279 1.00 21.21 318 VAL A C 1
ATOM 657 O O . VAL A 1 181 ? -25.466 31.897 1.516 1.00 23.88 318 VAL A O 1
ATOM 664 N N . ASP A 1 182 ? -24.242 30.038 1.880 1.00 22.64 319 ASP A N 1
ATOM 665 C CA . ASP A 1 182 ? -25.121 29.533 2.944 1.00 25.86 319 ASP A CA 1
ATOM 666 C C . ASP A 1 182 ? -24.255 28.812 3.945 1.00 24.03 319 ASP A C 1
ATOM 667 O O . ASP A 1 182 ? -23.542 27.865 3.603 1.00 24.43 319 ASP A O 1
ATOM 672 N N . GLU A 1 183 ? -24.316 29.275 5.201 1.00 27.65 320 GLU A N 1
ATOM 673 C CA . GLU A 1 183 ? -23.547 28.679 6.300 1.00 33.59 320 GLU A CA 1
ATOM 674 C C . GLU A 1 183 ? -22.076 28.517 5.908 1.00 29.09 320 GLU A C 1
ATOM 675 O O . GLU A 1 183 ? -21.468 27.459 6.106 1.00 30.45 320 GLU A O 1
ATOM 681 N N . GLY A 1 184 ? -21.530 29.563 5.286 1.00 26.85 321 GLY A N 1
ATOM 682 C CA . GLY A 1 184 ? -20.127 29.600 4.959 1.00 26.44 321 GLY A CA 1
ATOM 683 C C . GLY A 1 184 ? -19.720 28.776 3.740 1.00 23.89 321 GLY A C 1
ATOM 684 O O . GLY A 1 184 ? -18.535 28.549 3.519 1.00 25.60 321 GLY A O 1
ATOM 685 N N . ILE A 1 185 ? -20.692 28.247 2.993 1.00 23.30 322 ILE A N 1
ATOM 686 C CA . ILE A 1 185 ? -20.401 27.482 1.766 1.00 22.11 322 ILE A CA 1
ATOM 687 C C . ILE A 1 185 ? -20.835 28.330 0.566 1.00 20.41 322 ILE A C 1
ATOM 688 O O . ILE A 1 185 ? -21.995 28.711 0.483 1.00 20.53 322 ILE A O 1
ATOM 693 N N . LEU A 1 186 ? -19.892 28.666 -0.319 1.00 20.24 323 LEU A N 1
ATOM 694 C CA . LEU A 1 186 ? -20.219 29.385 -1.545 1.00 19.35 323 LEU A CA 1
ATOM 695 C C . LEU A 1 186 ? -20.738 28.400 -2.575 1.00 17.63 323 LEU A C 1
ATOM 696 O O . LEU A 1 186 ? -20.129 27.338 -2.753 1.00 18.85 323 LEU A O 1
ATOM 701 N N . THR A 1 187 ? -21.809 28.773 -3.260 1.00 16.75 324 THR A N 1
ATOM 702 C CA . THR A 1 187 ? -22.274 28.059 -4.425 1.00 17.09 324 THR A CA 1
ATOM 703 C C . THR A 1 187 ? -22.281 28.978 -5.642 1.00 17.14 324 THR A C 1
ATOM 704 O O . THR A 1 187 ? -22.761 30.099 -5.525 1.00 17.64 324 THR A O 1
ATOM 708 N N . LEU A 1 188 ? -21.737 28.482 -6.766 1.00 16.02 325 LEU A N 1
ATOM 709 C CA . LEU A 1 188 ? -21.848 29.176 -8.045 1.00 15.34 325 LEU A CA 1
ATOM 710 C C . LEU A 1 188 ? -22.629 28.213 -8.926 1.00 14.91 325 LEU A C 1
ATOM 711 O O . LEU A 1 188 ? -22.112 27.154 -9.307 1.00 17.82 325 LEU A O 1
ATOM 716 N N . GLU A 1 189 ? -23.851 28.600 -9.245 1.00 14.95 326 GLU A N 1
ATOM 717 C CA . GLU A 1 189 ? -24.695 27.817 -10.160 1.00 16.23 326 GLU A CA 1
ATOM 718 C C . GLU A 1 189 ? -24.517 28.365 -11.555 1.00 14.84 326 GLU A C 1
ATOM 719 O O . GLU A 1 189 ? -24.369 29.561 -11.679 1.00 16.51 326 GLU A O 1
ATOM 725 N N . ILE A 1 190 ? -24.532 27.523 -12.578 1.00 13.86 327 ILE A N 1
ATOM 726 C CA . ILE A 1 190 ? -24.245 27.941 -13.930 1.00 13.72 327 ILE A CA 1
ATOM 727 C C . ILE A 1 190 ? -25.323 27.560 -14.927 1.00 13.82 327 ILE A C 1
ATOM 728 O O . ILE A 1 190 ? -25.959 26.549 -14.828 1.00 17.04 327 ILE A O 1
ATOM 733 N N . SER A 1 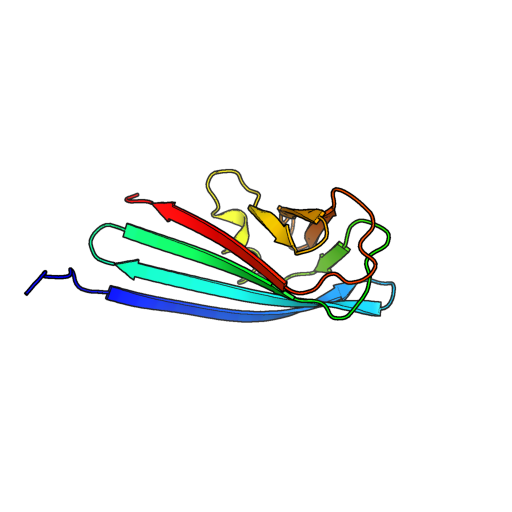191 ? -25.509 28.407 -15.917 1.00 14.44 328 SER A N 1
ATOM 734 C CA . SER A 1 191 ? -26.561 28.269 -16.923 1.00 15.20 328 SER A CA 1
ATOM 735 C C . SER A 1 191 ? -26.302 27.145 -17.894 1.00 15.49 328 SER A C 1
ATOM 736 O O . SER A 1 191 ? -27.232 26.636 -18.482 1.00 19.37 328 SER A O 1
ATOM 739 N N . ARG A 1 192 ? -25.049 26.832 -18.087 1.00 14.34 329 ARG A N 1
ATOM 740 C CA . ARG A 1 192 ? -24.611 25.843 -19.036 1.00 15.22 329 ARG A CA 1
ATOM 741 C C . ARG A 1 192 ? -23.231 25.371 -18.591 1.00 14.23 329 ARG A C 1
ATOM 742 O O . ARG A 1 192 ? -22.565 26.097 -17.829 1.00 15.17 329 ARG A O 1
ATOM 750 N N . SER A 1 193 ? -22.803 24.195 -19.017 1.00 14.08 330 SER A N 1
ATOM 751 C CA . SER A 1 193 ? -21.467 23.763 -18.755 1.00 14.39 330 SER A CA 1
ATOM 752 C C . SER A 1 193 ? -20.499 24.720 -19.421 1.00 15.04 330 SER A C 1
ATOM 753 O O . SER A 1 193 ? -20.780 25.236 -20.499 1.00 16.44 330 SER A O 1
ATOM 756 N N . LEU A 1 194 ? -19.391 25.012 -18.768 1.00 14.60 331 LEU A N 1
ATOM 757 C CA . LEU A 1 194 ? -18.432 26.009 -19.270 1.00 13.98 331 LEU A CA 1
ATOM 758 C C . LEU A 1 194 ? -17.094 25.333 -19.570 1.00 13.87 331 LEU A C 1
ATOM 759 O O . LEU A 1 194 ? -16.403 24.883 -18.660 1.00 16.33 331 LEU A O 1
ATOM 764 N N . PRO A 1 195 ? -16.693 25.252 -20.839 1.00 13.43 332 PRO A N 1
ATOM 765 C CA . PRO A 1 195 ? -15.422 24.586 -21.104 1.00 13.61 332 PRO A CA 1
ATOM 766 C C . PRO A 1 195 ? -14.230 25.375 -20.586 1.00 13.54 332 PRO A C 1
ATOM 767 O O . PRO A 1 195 ? -13.219 24.813 -20.249 1.00 14.34 332 PRO A O 1
ATOM 771 N N . GLU A 1 196 ? -14.414 26.679 -20.534 1.00 15.33 333 GLU A N 1
ATOM 772 C CA . GLU A 1 196 ? -13.510 27.582 -19.834 1.00 16.03 333 GLU A CA 1
ATOM 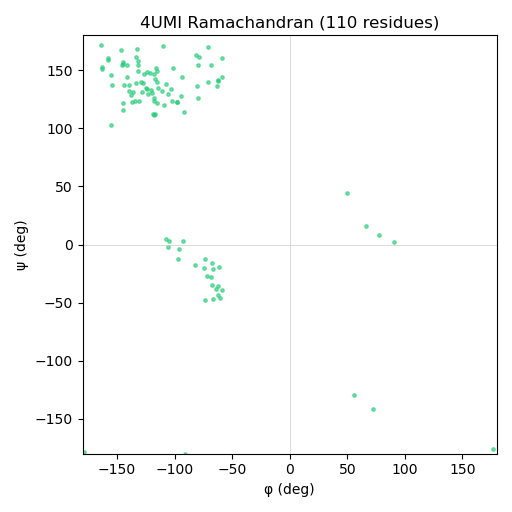773 C C . GLU A 1 196 ? -14.377 28.591 -19.104 1.00 13.43 333 GLU A C 1
ATOM 774 O O . GLU A 1 196 ? -15.263 29.129 -19.735 1.00 16.35 333 GLU A O 1
ATOM 780 N N . VAL A 1 197 ? -14.143 28.785 -17.812 1.00 15.26 334 VAL A N 1
ATOM 781 C CA . VAL A 1 197 ? -14.919 29.757 -17.065 1.00 14.34 334 VAL A CA 1
ATOM 782 C C . VAL A 1 197 ? -14.499 31.176 -17.439 1.00 13.44 334 VAL A C 1
ATOM 783 O O . VAL A 1 197 ? -15.329 32.056 -17.675 1.00 13.44 334 VAL A O 1
ATOM 787 N N . GLY A 1 198 ? -13.194 31.428 -17.450 1.00 15.65 335 GLY A N 1
ATOM 788 C CA . GLY A 1 198 ? -12.712 32.764 -17.667 1.00 15.58 335 GLY A CA 1
ATOM 789 C C . GLY A 1 198 ? -12.967 33.636 -16.474 1.00 12.97 335 GLY A C 1
ATOM 790 O O . GLY A 1 198 ? -12.933 33.190 -15.326 1.00 15.34 335 GLY A O 1
ATOM 791 N N . SER A 1 199 ? -13.331 34.899 -16.776 1.00 12.42 336 SER A N 1
ATOM 792 C CA . SER A 1 199 ? -13.460 35.908 -15.743 1.00 11.36 336 SER A CA 1
ATOM 793 C C . SER A 1 199 ? -14.750 36.667 -15.872 1.00 10.83 336 SER A C 1
ATOM 794 O O . SER A 1 199 ? -15.337 36.732 -16.945 1.00 11.70 336 SER A O 1
ATOM 797 N N . GLY A 1 200 ? -15.227 37.205 -14.758 1.00 11.77 337 GLY A N 1
ATOM 798 C CA . GLY A 1 200 ? -16.399 38.032 -14.767 1.00 12.36 337 GLY A CA 1
ATOM 799 C C . GLY A 1 200 ? -16.526 38.839 -13.488 1.00 10.68 337 GLY A C 1
ATOM 800 O O . GLY A 1 200 ? -15.803 38.552 -12.528 1.00 11.97 337 GLY A O 1
ATOM 801 N N . SER A 1 201 ? -17.469 39.763 -13.461 1.00 11.35 338 SER A N 1
ATOM 802 C CA . SER A 1 201 ? -17.723 40.524 -12.263 1.00 12.16 338 SER A CA 1
ATOM 803 C C . SER A 1 201 ? -19.165 40.853 -12.119 1.00 11.91 338 SER A C 1
ATOM 804 O O . SER A 1 201 ? -19.912 40.920 -13.117 1.00 14.16 338 SER A O 1
ATOM 807 N N . SER A 1 202 ? -19.595 41.070 -10.88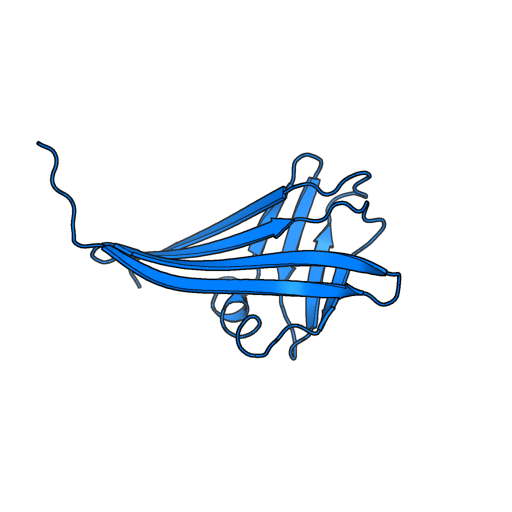3 1.00 11.72 339 SER A N 1
ATOM 808 C CA . SER A 1 202 ? -20.966 41.415 -10.567 1.00 12.28 339 SER A CA 1
ATOM 809 C C . SER A 1 202 ? -20.921 42.468 -9.484 1.00 12.04 339 SER A C 1
ATOM 810 O O . SER A 1 202 ? -20.217 42.249 -8.506 1.00 13.16 339 SER A O 1
ATOM 813 N N . PHE A 1 203 ? -21.664 43.550 -9.629 1.00 11.18 340 PHE A N 1
ATOM 814 C CA . PHE A 1 203 ? -21.665 44.592 -8.603 1.00 11.62 340 PHE A CA 1
ATOM 815 C C . PHE A 1 203 ? -23.075 45.033 -8.276 1.00 11.49 340 PHE A C 1
ATOM 816 O O . PHE A 1 203 ? -24.009 44.847 -9.045 1.00 12.49 340 PHE A O 1
ATOM 824 N N . TYR A 1 204 ? -23.212 45.666 -7.120 1.00 12.74 341 TYR A N 1
ATOM 825 C CA . TYR A 1 204 ? -24.402 46.443 -6.826 1.00 13.32 341 TYR A CA 1
ATOM 826 C C . TYR A 1 204 ? -23.947 47.791 -6.297 1.00 13.87 341 TYR A C 1
ATOM 827 O O . TYR A 1 204 ? -22.875 47.943 -5.730 1.00 14.51 341 TYR A O 1
ATOM 836 N N . LEU A 1 205 ? -24.760 48.781 -6.561 1.00 15.16 342 LEU A N 1
ATOM 837 C CA . LEU A 1 205 ? -24.405 50.169 -6.311 1.00 17.52 342 LEU A CA 1
ATOM 838 C C . LEU A 1 205 ? -25.626 50.758 -5.719 1.00 21.72 342 LEU A C 1
ATOM 839 O O . LEU A 1 205 ? -26.693 50.655 -6.354 1.00 22.00 342 LEU A O 1
ATOM 844 N N . THR A 1 206 ? -25.513 51.316 -4.511 1.00 21.49 343 THR A N 1
ATOM 845 C CA . THR A 1 206 ? -26.641 51.796 -3.768 1.00 23.09 343 THR A CA 1
ATOM 846 C C . THR A 1 206 ? -26.303 53.055 -2.957 1.00 24.35 343 THR A C 1
ATOM 847 O O . THR A 1 206 ? -25.145 53.305 -2.599 1.00 21.32 343 THR A O 1
ATOM 851 N N . GLU A 1 207 ? -27.335 53.848 -2.670 1.00 24.58 344 GLU A N 1
ATOM 852 C CA . GLU A 1 207 ? -27.273 55.050 -1.841 1.00 28.11 344 GLU A CA 1
ATOM 853 C C . GLU A 1 207 ? -27.680 54.761 -0.408 1.00 35.16 344 GLU A C 1
ATOM 854 O O . GLU A 1 207 ? -27.636 55.653 0.440 1.00 41.83 344 GLU A O 1
ATOM 860 N N . LYS A 1 208 ? -28.105 53.531 -0.130 1.00 40.03 345 LYS A N 1
ATOM 861 C CA . LYS A 1 208 ? -28.401 53.114 1.248 1.00 44.69 345 LYS A CA 1
ATOM 862 C C . LYS A 1 208 ? -27.101 52.812 1.988 1.00 53.88 345 LYS A C 1
ATOM 863 O O . LYS A 1 208 ? -26.076 52.520 1.365 1.00 49.23 345 LYS A O 1
#

Foldseek 3Di:
DDDFADKDKPDWDKDWWAAPVGWIKIKIWTWMDGVLKIKIKIKMATFAWAQFKDKGFADPVVLVSQCPPPVQWWWKDFPPWIWIWHDDPRMIIIGTPHTGRGRGMIMTMDMDSD

Radius of gyration: 14.94 Å; Cα contacts (8 Å, |Δi|>4): 269; chains: 1; bounding box: 22×53×30 Å

Solvent-accessible surface area: 6778 Å² total; per-residue (Å²): 188,171,128,98,70,115,75,129,82,49,45,79,42,80,44,112,5,112,20,143,166,43,26,33,0,37,2,47,0,93,22,49,57,59,43,69,80,23,62,63,10,0,62,3,119,2,58,53,29,5,124,23,84,0,116,2,95,14,48,90,94,2,13,73,13,2,80,51,19,98,139,39,77,0,109,2,73,12,100,82,15,58,2,64,0,36,23,107,174,27,68,0,15,0,93,33,78,157,75,3,101,120,0,24,69,15,53,9,115,24,95,25,113,208

B-factor: mean 23.78, std 11.5, range [10.68, 108.66]

Secondary structure (DSSP, 8-state):
------EEEEEEEEEEEE-TTS-EEEEEEEEEEETTEEEEEEEEEESS-BSS-EEEE--HHHHHHHHTSTTSSEEEEETTEEEEEEEETTEEEEEESS-BS--EEEEEEEEE--